Protein AF-A0A4D4MQT0-F1 (afdb_monomer)

pLDDT: mean 85.96, std 9.31, range [49.72, 94.19]

Secondary structure (DSSP, 8-state):
-PPPP----SEEE-SS-EEETHHHHHHHHH-PPPPHHHHHHHHHTT-------HHHHHHHHHHHHHHHH-

Radius of gyration: 14.78 Å; Cα contacts (8 Å, |Δi|>4): 31; chains: 1; bounding box: 40×25×37 Å

Sequence (70 aa):
MEKGPVVPFGFSTDGEWAWPTYWAYFVREYGVSAPDDFMEHVKSRGFVPTDLTDEQAQQAADGIQKALYG

Structure (mmCIF, N/CA/C/O backbone):
data_AF-A0A4D4MQT0-F1
#
_entry.id   AF-A0A4D4MQT0-F1
#
loop_
_atom_site.group_PDB
_atom_site.id
_atom_site.type_symbol
_atom_site.label_atom_id
_atom_site.label_alt_id
_atom_site.label_comp_id
_atom_site.label_asym_id
_atom_site.label_entity_id
_atom_site.label_seq_id
_atom_site.pdbx_PDB_ins_code
_atom_site.Cartn_x
_atom_site.Cartn_y
_atom_site.Cartn_z
_atom_site.occupancy
_atom_site.B_iso_or_equiv
_atom_site.auth_seq_id
_atom_site.auth_comp_id
_atom_site.auth_asym_id
_atom_site.auth_atom_id
_atom_site.pdbx_PDB_model_num
ATOM 1 N N . MET A 1 1 ? 29.147 -0.963 13.438 1.00 49.72 1 MET A N 1
ATOM 2 C CA . MET A 1 1 ? 28.474 -1.647 12.316 1.00 49.72 1 MET A CA 1
ATOM 3 C C . MET A 1 1 ? 27.164 -0.926 12.097 1.00 49.72 1 MET A C 1
ATOM 5 O O . MET A 1 1 ? 26.334 -0.932 12.998 1.00 49.72 1 MET A O 1
ATOM 9 N N . GLU A 1 2 ? 27.032 -0.223 10.980 1.00 56.66 2 GLU A N 1
ATOM 10 C CA . GLU A 1 2 ? 25.763 0.388 10.584 1.00 56.66 2 GLU A CA 1
ATOM 11 C C . GLU A 1 2 ? 24.781 -0.752 10.283 1.00 56.66 2 GLU A C 1
ATOM 13 O O . GLU A 1 2 ? 25.141 -1.706 9.587 1.00 56.66 2 GLU A O 1
ATOM 18 N N . LYS A 1 3 ? 23.594 -0.747 10.901 1.00 53.72 3 LYS A N 1
ATOM 19 C CA . LYS A 1 3 ? 22.591 -1.775 10.605 1.00 53.72 3 LYS A CA 1
ATOM 20 C C . LYS A 1 3 ? 22.107 -1.533 9.178 1.00 53.72 3 LYS A C 1
ATOM 22 O O . LYS A 1 3 ? 21.696 -0.421 8.868 1.00 53.72 3 LYS A O 1
ATOM 27 N N . GLY A 1 4 ? 22.170 -2.564 8.334 1.00 63.19 4 GLY A N 1
ATOM 28 C CA . GLY A 1 4 ? 21.580 -2.515 6.998 1.00 63.19 4 GLY A CA 1
ATOM 29 C C . GLY A 1 4 ? 20.095 -2.133 7.060 1.00 63.19 4 GLY A C 1
ATOM 30 O O . GLY A 1 4 ? 19.477 -2.255 8.126 1.00 63.19 4 GLY A O 1
ATOM 31 N N . PRO A 1 5 ? 19.520 -1.651 5.948 1.00 66.06 5 PRO A N 1
ATOM 32 C CA . PRO A 1 5 ? 18.153 -1.156 5.932 1.00 66.06 5 PRO A CA 1
ATOM 33 C C . PRO A 1 5 ? 17.176 -2.219 6.450 1.00 66.06 5 PRO A C 1
ATOM 35 O O . PRO A 1 5 ? 17.253 -3.397 6.097 1.00 66.06 5 PRO A O 1
ATOM 38 N N . VAL A 1 6 ? 16.270 -1.798 7.334 1.00 76.12 6 VAL A N 1
ATOM 39 C CA . VAL A 1 6 ? 15.254 -2.679 7.915 1.00 76.12 6 VAL A CA 1
ATOM 40 C C . VAL A 1 6 ? 14.109 -2.800 6.920 1.00 76.12 6 VAL A C 1
ATOM 42 O O . VAL A 1 6 ? 13.359 -1.848 6.709 1.00 76.12 6 VAL A O 1
ATOM 45 N N . VAL A 1 7 ? 13.975 -3.978 6.313 1.00 78.06 7 VAL A N 1
ATOM 46 C CA . VAL A 1 7 ? 12.826 -4.302 5.465 1.00 78.06 7 VAL A CA 1
ATOM 47 C C . VAL A 1 7 ? 11.597 -4.477 6.366 1.00 78.06 7 VAL A C 1
ATOM 49 O O . VAL A 1 7 ? 11.646 -5.295 7.291 1.00 78.06 7 VAL A O 1
ATOM 52 N N . PRO A 1 8 ? 10.498 -3.737 6.131 1.00 79.69 8 PRO A N 1
ATOM 53 C CA . PRO A 1 8 ? 9.266 -3.923 6.885 1.00 79.69 8 PRO A CA 1
ATOM 54 C C . PRO A 1 8 ? 8.752 -5.357 6.739 1.00 79.69 8 PRO A C 1
ATOM 56 O O . PRO A 1 8 ? 8.660 -5.878 5.630 1.00 79.69 8 PRO A O 1
ATOM 59 N N . PHE A 1 9 ? 8.395 -5.991 7.853 1.00 83.81 9 PHE A N 1
ATOM 60 C CA . PHE A 1 9 ? 7.841 -7.342 7.858 1.00 83.81 9 PHE A CA 1
ATOM 61 C C . PHE A 1 9 ? 6.389 -7.301 8.335 1.00 83.81 9 PHE A C 1
ATOM 63 O O . PHE A 1 9 ? 6.121 -6.960 9.485 1.00 83.81 9 PHE A O 1
ATOM 70 N N . GLY A 1 10 ? 5.450 -7.607 7.438 1.00 89.06 10 GLY A N 1
ATOM 71 C CA . GLY A 1 10 ? 4.018 -7.604 7.727 1.00 89.06 10 GLY A CA 1
ATOM 72 C C . GLY A 1 10 ? 3.151 -7.621 6.469 1.00 89.06 10 GLY A C 1
ATOM 73 O O . GLY A 1 10 ? 3.654 -7.730 5.348 1.00 89.06 10 GLY A O 1
ATOM 74 N N . PHE A 1 11 ? 1.842 -7.486 6.677 1.00 88.81 11 PHE A N 1
ATOM 75 C CA . PHE A 1 11 ? 0.842 -7.386 5.617 1.00 88.81 11 PHE A CA 1
ATOM 76 C C . PHE A 1 11 ? 0.022 -6.106 5.771 1.00 88.81 11 PHE A C 1
ATOM 78 O O . PHE A 1 11 ? -0.342 -5.719 6.881 1.00 88.81 11 PHE A O 1
ATOM 85 N N . SER A 1 12 ? -0.262 -5.470 4.643 1.00 89.75 12 SER A N 1
ATOM 86 C CA . SER A 1 12 ? -1.257 -4.414 4.495 1.00 89.75 12 SER A CA 1
ATOM 87 C C . SER A 1 12 ? -2.494 -4.993 3.818 1.00 89.75 12 SER A C 1
ATOM 89 O O . SER A 1 12 ? -2.403 -5.991 3.104 1.00 89.75 12 SER A O 1
ATOM 91 N N . THR A 1 13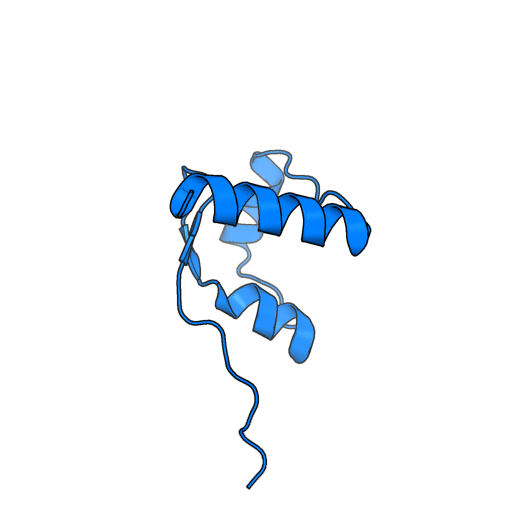 ? -3.655 -4.386 4.047 1.00 90.50 13 THR A N 1
ATOM 92 C CA . THR A 1 13 ? -4.900 -4.793 3.395 1.00 90.50 13 THR A CA 1
ATOM 93 C C . THR A 1 13 ? -5.837 -3.607 3.216 1.00 90.50 13 THR A C 1
ATOM 95 O O . THR A 1 13 ? -5.833 -2.683 4.028 1.00 90.50 13 THR A O 1
ATOM 98 N N . ASP A 1 14 ? -6.646 -3.650 2.161 1.00 88.44 14 ASP A N 1
ATOM 99 C CA . ASP A 1 14 ? -7.769 -2.738 1.922 1.00 88.44 14 ASP A CA 1
ATOM 100 C C . ASP A 1 14 ? -9.126 -3.364 2.314 1.00 88.44 14 ASP A C 1
ATOM 102 O O . ASP A 1 14 ? -10.186 -2.869 1.922 1.00 88.44 14 ASP A O 1
ATOM 106 N N . GLY A 1 15 ? -9.094 -4.471 3.064 1.00 88.38 15 GLY A N 1
ATOM 107 C CA . GLY A 1 15 ? -10.260 -5.245 3.489 1.00 88.38 15 GLY A CA 1
ATOM 108 C C . GLY A 1 15 ? -10.699 -6.339 2.510 1.00 88.38 15 GLY A C 1
ATOM 109 O O . GLY A 1 15 ? -11.492 -7.191 2.901 1.00 88.38 15 GLY A O 1
ATOM 110 N N . GLU A 1 16 ? -10.184 -6.354 1.278 1.00 88.06 16 GLU A N 1
ATOM 111 C CA . GLU A 1 16 ? -10.501 -7.370 0.261 1.00 88.06 16 GLU A CA 1
ATOM 112 C C . GLU A 1 16 ? -9.239 -8.084 -0.234 1.00 88.06 16 GLU A C 1
ATOM 114 O O . GLU A 1 16 ? -9.224 -9.307 -0.369 1.00 88.06 16 GLU A O 1
ATOM 119 N N . TRP A 1 17 ? -8.153 -7.333 -0.420 1.00 92.31 17 TRP A N 1
ATOM 120 C CA . TRP A 1 17 ? -6.848 -7.847 -0.811 1.00 92.31 17 TRP A CA 1
ATOM 121 C C . TRP A 1 17 ? -5.836 -7.622 0.307 1.00 92.31 17 TRP A C 1
ATOM 123 O O . TRP A 1 17 ? -5.853 -6.591 0.982 1.00 92.31 17 TRP A O 1
ATOM 133 N N . ALA A 1 18 ? -4.927 -8.573 0.504 1.00 92.50 18 ALA A N 1
ATOM 134 C CA . ALA A 1 18 ? -3.789 -8.427 1.402 1.00 92.50 18 ALA A CA 1
ATOM 135 C C . ALA A 1 18 ? -2.492 -8.489 0.598 1.00 92.50 18 ALA A C 1
ATOM 137 O O . ALA A 1 18 ? -2.335 -9.341 -0.276 1.00 92.50 18 ALA A O 1
ATOM 138 N N . TRP A 1 19 ? -1.554 -7.597 0.890 1.00 92.56 19 TRP A N 1
ATOM 139 C CA . TRP A 1 19 ? -0.259 -7.546 0.222 1.00 92.56 19 TRP A CA 1
ATOM 140 C C . TRP A 1 19 ? 0.866 -7.345 1.236 1.00 92.56 19 TRP A C 1
ATOM 142 O O . TRP A 1 19 ? 0.643 -6.796 2.320 1.00 92.56 19 TRP A O 1
ATOM 152 N N . PRO A 1 20 ? 2.09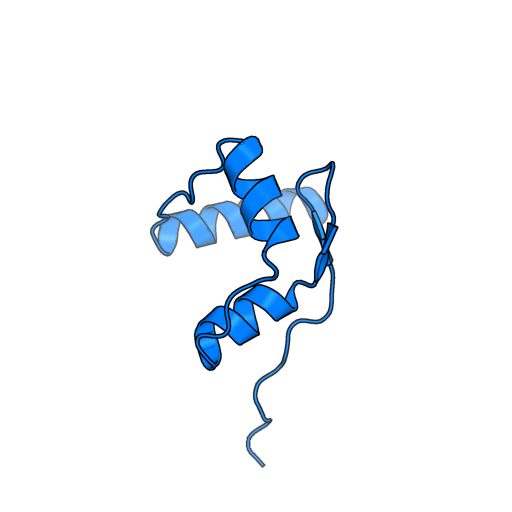0 -7.794 0.931 1.00 92.69 20 PRO A N 1
ATOM 153 C CA . PRO A 1 20 ? 3.207 -7.621 1.841 1.00 92.69 20 PRO A CA 1
ATOM 154 C C . PRO A 1 20 ? 3.623 -6.152 1.974 1.00 92.69 20 PRO A C 1
ATOM 156 O O . PRO A 1 20 ? 3.776 -5.440 0.980 1.00 92.69 20 PRO A O 1
ATOM 159 N N . THR A 1 21 ? 3.890 -5.702 3.201 1.00 90.12 21 THR A N 1
ATOM 160 C CA . THR A 1 21 ? 4.290 -4.306 3.475 1.00 90.12 21 THR A CA 1
ATOM 161 C C . THR A 1 21 ? 5.631 -3.936 2.838 1.00 90.12 21 THR A C 1
ATOM 163 O O . THR A 1 21 ? 5.867 -2.771 2.518 1.00 90.12 21 THR A O 1
ATOM 166 N N . TYR A 1 22 ? 6.507 -4.917 2.601 1.00 90.19 22 TYR A N 1
ATOM 167 C CA . TYR A 1 22 ? 7.816 -4.685 1.996 1.00 90.19 22 TYR A CA 1
ATOM 168 C C . TYR A 1 22 ? 7.754 -4.236 0.532 1.00 90.19 22 TYR A C 1
ATOM 170 O O . TYR A 1 22 ? 8.738 -3.682 0.050 1.00 90.19 22 TYR A O 1
ATOM 178 N N . TRP A 1 23 ? 6.642 -4.420 -0.192 1.00 92.19 23 TRP A N 1
ATOM 179 C CA . TRP A 1 23 ? 6.548 -3.947 -1.582 1.00 92.19 23 TRP A CA 1
ATOM 180 C C . TRP A 1 23 ? 6.806 -2.445 -1.698 1.00 92.19 23 TRP A C 1
ATOM 182 O O . TRP A 1 23 ? 7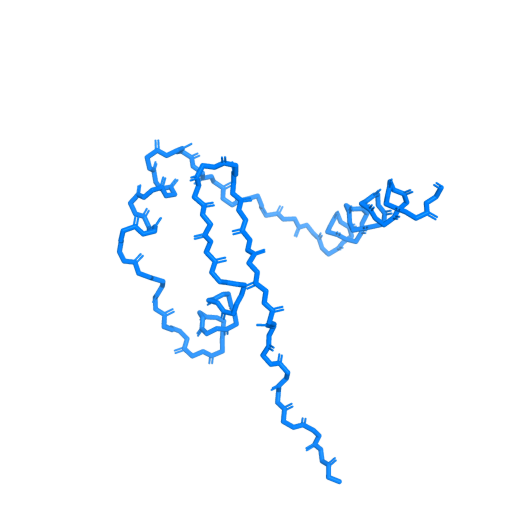.559 -2.029 -2.572 1.00 92.19 23 TRP A O 1
ATOM 192 N N . ALA A 1 24 ? 6.295 -1.644 -0.759 1.00 88.06 24 ALA A N 1
ATOM 193 C CA . ALA A 1 24 ? 6.570 -0.209 -0.720 1.00 88.06 24 ALA A CA 1
ATOM 194 C C . ALA A 1 24 ? 8.072 0.094 -0.561 1.00 88.06 24 ALA A C 1
ATOM 196 O O . ALA A 1 24 ? 8.587 1.021 -1.184 1.00 88.06 24 ALA A O 1
ATOM 197 N N . TYR A 1 25 ? 8.789 -0.711 0.233 1.00 87.31 25 TYR A N 1
ATOM 198 C CA . TYR A 1 25 ? 10.239 -0.590 0.381 1.00 87.31 25 TYR A CA 1
ATOM 199 C C . TYR A 1 25 ? 10.958 -0.883 -0.941 1.00 87.31 25 TYR A C 1
ATOM 201 O O . TYR A 1 25 ? 11.802 -0.091 -1.347 1.00 87.31 25 TYR A O 1
ATOM 209 N N . PHE A 1 26 ? 10.592 -1.954 -1.654 1.00 89.88 26 PHE A N 1
ATOM 210 C CA . PHE A 1 26 ? 11.247 -2.294 -2.922 1.00 89.88 26 PHE A CA 1
ATOM 211 C C . PHE A 1 26 ? 10.938 -1.316 -4.058 1.00 89.88 26 PHE A C 1
ATOM 213 O O . PHE A 1 26 ? 11.832 -1.000 -4.844 1.00 89.88 26 PHE A O 1
ATOM 220 N N . VAL A 1 27 ? 9.710 -0.796 -4.116 1.00 90.12 27 VAL A N 1
ATOM 221 C CA . VAL A 1 27 ? 9.340 0.270 -5.057 1.00 90.12 27 VAL A CA 1
ATOM 222 C C . VAL A 1 27 ? 10.192 1.512 -4.797 1.00 90.12 27 VAL A C 1
ATOM 224 O O . VAL A 1 27 ? 10.782 2.055 -5.727 1.00 90.12 27 VAL A O 1
ATOM 227 N N . ARG A 1 28 ? 10.302 1.943 -3.534 1.00 86.81 28 ARG A N 1
ATOM 228 C CA . ARG A 1 28 ? 11.040 3.158 -3.164 1.00 86.81 28 ARG A CA 1
ATOM 229 C C . ARG A 1 28 ? 12.553 3.017 -3.338 1.00 86.81 28 ARG A C 1
ATOM 231 O O . ARG A 1 28 ? 13.185 3.940 -3.834 1.00 86.81 28 ARG A O 1
ATOM 238 N N . GLU A 1 29 ? 13.121 1.898 -2.903 1.00 89.88 29 GLU A N 1
ATOM 239 C CA . GLU A 1 29 ? 14.575 1.703 -2.849 1.00 89.88 29 GLU A CA 1
ATOM 240 C C . GLU A 1 29 ? 15.157 1.244 -4.191 1.00 89.88 29 GLU A C 1
ATOM 242 O O . GLU A 1 29 ? 16.260 1.639 -4.561 1.00 89.88 29 GLU A O 1
ATOM 247 N N . TYR A 1 30 ? 14.417 0.416 -4.936 1.00 90.25 30 TYR A N 1
ATOM 248 C CA . TYR A 1 30 ? 14.928 -0.246 -6.139 1.00 90.25 30 TYR A CA 1
ATOM 249 C C . TYR A 1 30 ? 14.137 0.083 -7.411 1.00 90.25 30 TYR A C 1
ATOM 251 O O . TYR A 1 30 ? 14.502 -0.398 -8.482 1.00 90.25 30 TYR A O 1
ATOM 259 N N . GLY A 1 31 ? 13.053 0.863 -7.327 1.00 89.38 31 GLY A N 1
ATOM 260 C CA . GLY A 1 31 ? 12.212 1.189 -8.486 1.00 89.38 31 GLY A CA 1
ATOM 261 C C . GLY A 1 31 ? 11.492 -0.022 -9.089 1.00 89.38 31 GLY A C 1
ATOM 262 O O . GLY A 1 31 ? 11.027 0.037 -10.227 1.00 89.38 31 GLY A O 1
ATOM 263 N N . VAL A 1 32 ? 11.418 -1.138 -8.356 1.00 91.56 32 VAL A N 1
ATOM 264 C CA . VAL A 1 32 ? 10.747 -2.359 -8.812 1.00 91.56 32 VAL A CA 1
ATOM 265 C C . VAL A 1 32 ? 9.244 -2.133 -8.742 1.00 91.56 32 VAL A C 1
ATO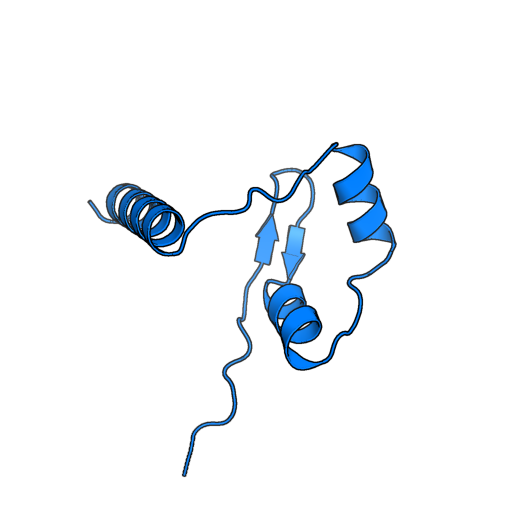M 267 O O . VAL A 1 32 ? 8.725 -1.750 -7.697 1.00 91.56 32 VAL A O 1
ATOM 270 N N . SER A 1 33 ? 8.538 -2.367 -9.847 1.00 88.69 33 SER A N 1
ATOM 271 C CA . SER A 1 33 ? 7.076 -2.269 -9.861 1.00 88.69 33 SER A CA 1
ATOM 272 C C . SER A 1 33 ? 6.445 -3.353 -8.986 1.00 88.69 33 SER A C 1
ATOM 274 O O . SER A 1 33 ? 6.951 -4.473 -8.907 1.00 88.69 33 SER A O 1
ATOM 276 N N . ALA A 1 34 ? 5.330 -3.018 -8.335 1.00 89.69 34 ALA A N 1
ATOM 277 C CA . ALA A 1 34 ? 4.498 -4.021 -7.680 1.00 89.69 34 ALA A CA 1
ATOM 278 C C . ALA A 1 34 ? 3.898 -4.981 -8.730 1.00 89.69 34 ALA A C 1
ATOM 280 O O . ALA A 1 34 ? 3.789 -4.595 -9.897 1.00 89.69 34 ALA A O 1
ATOM 281 N N . PRO A 1 35 ? 3.509 -6.208 -8.341 1.00 92.94 35 PRO A N 1
ATOM 282 C CA . PRO A 1 35 ? 2.860 -7.157 -9.242 1.00 92.94 35 PRO A CA 1
ATOM 283 C C . PRO A 1 35 ? 1.654 -6.575 -9.992 1.00 92.94 35 PRO A C 1
ATOM 285 O O . PRO A 1 35 ? 0.897 -5.766 -9.449 1.00 92.94 35 PRO A O 1
ATOM 288 N N . ASP A 1 36 ? 1.484 -6.989 -11.249 1.00 93.56 36 ASP A N 1
ATOM 289 C CA . ASP A 1 36 ? 0.469 -6.429 -12.149 1.00 93.56 36 ASP A CA 1
ATOM 290 C C . ASP A 1 36 ? -0.963 -6.669 -11.650 1.00 93.56 36 ASP A C 1
ATOM 292 O O . ASP A 1 36 ? -1.800 -5.775 -11.744 1.00 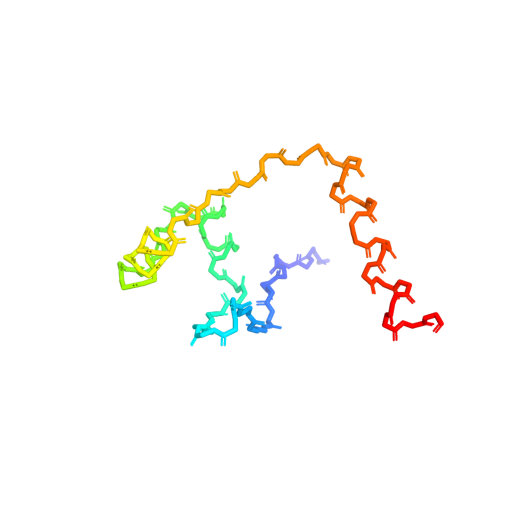93.56 36 ASP A O 1
ATOM 296 N N . ASP A 1 37 ? -1.229 -7.828 -11.045 1.00 94.19 37 ASP A N 1
ATOM 297 C CA . ASP A 1 37 ? -2.522 -8.178 -10.444 1.00 94.19 37 ASP A CA 1
ATOM 298 C C . ASP A 1 37 ? -2.910 -7.221 -9.306 1.00 94.19 37 ASP A C 1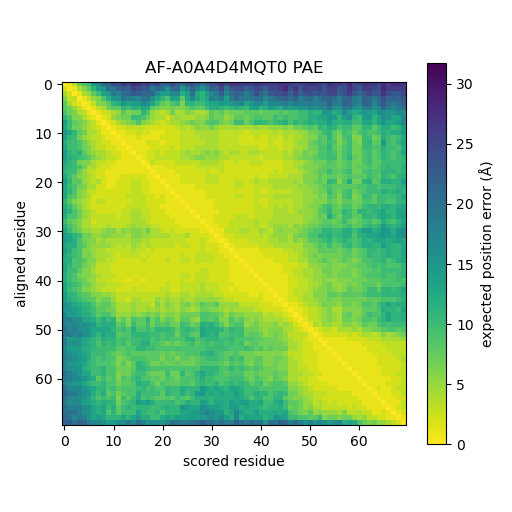
ATOM 300 O O . ASP A 1 37 ? -4.050 -6.757 -9.226 1.00 94.19 37 ASP A O 1
ATOM 304 N N . PHE A 1 38 ? -1.944 -6.839 -8.470 1.00 92.25 38 PHE A N 1
ATOM 305 C CA . PHE A 1 38 ? -2.143 -5.812 -7.456 1.00 92.25 38 PHE A CA 1
ATOM 306 C C . PHE A 1 38 ? -2.419 -4.446 -8.087 1.00 92.25 38 PHE A C 1
ATOM 308 O O . PHE A 1 38 ? -3.329 -3.738 -7.656 1.00 92.25 38 PHE A O 1
ATOM 315 N N . MET A 1 39 ? -1.674 -4.072 -9.128 1.00 91.12 39 MET A N 1
ATOM 316 C CA . MET A 1 39 ? -1.899 -2.802 -9.821 1.00 91.12 39 MET A CA 1
ATOM 317 C C . MET A 1 39 ? -3.281 -2.748 -10.488 1.00 91.12 39 MET A C 1
ATOM 319 O O . MET A 1 39 ? -3.913 -1.690 -10.492 1.00 91.12 39 MET A O 1
ATOM 323 N N . GLU A 1 40 ? -3.767 -3.860 -11.036 1.00 93.31 40 GLU A N 1
ATOM 324 C CA . GLU A 1 40 ? -5.122 -3.992 -11.580 1.00 93.31 40 GLU A CA 1
ATOM 325 C C . GLU A 1 40 ? -6.192 -3.883 -10.490 1.00 93.31 40 GLU A C 1
ATOM 327 O O . GLU A 1 40 ? -7.156 -3.133 -10.669 1.00 93.31 40 GLU A O 1
ATOM 332 N N . HIS A 1 41 ? -6.002 -4.547 -9.346 1.00 92.69 41 HIS A N 1
ATOM 333 C CA . HIS A 1 41 ? -6.896 -4.444 -8.185 1.00 92.69 41 HIS A CA 1
ATOM 334 C C . HIS A 1 41 ? -7.008 -3.002 -7.674 1.00 92.69 41 HIS A C 1
ATOM 336 O O . HIS A 1 41 ? -8.102 -2.458 -7.530 1.00 92.69 41 HIS A O 1
ATOM 342 N N . VAL A 1 42 ? -5.872 -2.336 -7.469 1.00 90.50 42 VAL A N 1
ATOM 343 C CA . VAL A 1 42 ? -5.824 -0.937 -7.013 1.00 90.50 42 VAL A CA 1
ATOM 344 C C . VAL A 1 42 ? -6.552 -0.014 -8.002 1.00 90.50 42 VAL A C 1
ATOM 346 O O . VAL A 1 42 ? -7.340 0.843 -7.591 1.00 90.50 42 VAL A O 1
ATOM 349 N N . LYS A 1 43 ? -6.354 -0.216 -9.313 1.00 90.69 43 LYS A N 1
ATOM 350 C CA . LYS A 1 43 ? -7.040 0.557 -10.363 1.00 90.69 43 LYS A CA 1
ATOM 351 C C . LYS A 1 43 ? -8.545 0.288 -10.403 1.00 90.69 43 LYS A C 1
ATOM 353 O O . LYS A 1 43 ? -9.312 1.239 -10.547 1.00 90.69 43 LYS A O 1
ATOM 358 N N . SER A 1 44 ? -8.980 -0.967 -10.279 1.00 93.31 44 SER A N 1
ATOM 359 C CA . SER A 1 44 ? -10.404 -1.337 -10.342 1.00 93.31 44 SER A CA 1
ATOM 360 C C . SER A 1 44 ? -11.208 -0.739 -9.184 1.00 93.31 44 SER A C 1
ATOM 362 O O . SER A 1 44 ? -12.369 -0.369 -9.355 1.00 93.31 44 SER A O 1
ATOM 364 N N . ARG A 1 45 ? -10.560 -0.559 -8.030 1.00 90.06 45 ARG A N 1
ATOM 365 C CA . ARG A 1 45 ? -11.125 0.071 -6.828 1.00 90.06 45 ARG A CA 1
ATOM 366 C C . ARG A 1 45 ? -11.156 1.601 -6.909 1.00 90.06 45 ARG A C 1
ATOM 368 O O . ARG A 1 45 ? -11.637 2.247 -5.982 1.00 90.06 45 ARG A O 1
ATOM 375 N N . GLY A 1 46 ? -10.638 2.190 -7.991 1.00 87.88 46 GLY A N 1
ATOM 376 C CA . GLY A 1 46 ? -10.517 3.640 -8.133 1.00 87.88 46 GLY A CA 1
ATOM 377 C C . GLY A 1 46 ? -9.622 4.255 -7.059 1.00 87.88 46 GLY A C 1
ATOM 378 O O . GLY A 1 46 ? -9.843 5.401 -6.668 1.00 87.88 46 GLY A O 1
ATOM 379 N N . PHE A 1 47 ? -8.650 3.494 -6.542 1.00 83.69 47 PHE A N 1
ATOM 380 C CA . PHE A 1 47 ? -7.748 3.994 -5.517 1.00 83.69 47 PHE A CA 1
ATOM 381 C C . PHE A 1 47 ? -6.894 5.123 -6.093 1.00 83.69 47 PHE A C 1
ATOM 383 O O . PHE A 1 47 ? -6.186 4.953 -7.088 1.00 83.69 47 PHE A O 1
ATOM 390 N N . VAL A 1 48 ? -6.947 6.272 -5.429 1.00 81.25 48 VAL A N 1
ATOM 391 C CA . VAL A 1 48 ? -6.110 7.429 -5.727 1.00 81.25 48 VAL A CA 1
ATOM 392 C C . VAL A 1 48 ? -5.241 7.673 -4.498 1.00 81.25 48 VAL A C 1
ATOM 394 O O . VAL A 1 48 ? -5.796 7.877 -3.416 1.00 81.25 48 VAL A O 1
ATOM 397 N N . PRO A 1 49 ? -3.902 7.640 -4.626 1.00 75.06 49 PRO A N 1
ATOM 398 C CA . PRO A 1 49 ? -3.027 8.018 -3.530 1.00 75.06 49 PRO A CA 1
ATOM 399 C C . PRO A 1 49 ? -3.348 9.450 -3.098 1.00 75.06 49 PRO A C 1
ATOM 401 O O . PRO A 1 49 ? -3.315 10.369 -3.916 1.00 75.06 49 PRO A O 1
ATOM 404 N N . THR A 1 50 ? -3.664 9.639 -1.820 1.00 80.06 50 THR A N 1
ATOM 405 C CA . THR A 1 50 ? -3.776 10.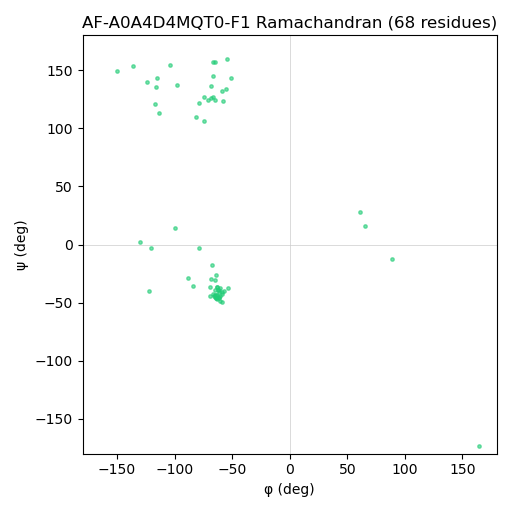981 -1.250 1.00 80.06 50 THR A CA 1
ATOM 406 C C . THR A 1 50 ? -2.375 11.493 -0.964 1.00 80.06 50 THR A C 1
ATOM 408 O O . THR A 1 50 ? -1.641 10.869 -0.198 1.00 80.06 50 THR A O 1
ATOM 411 N N . ASP A 1 51 ? -2.017 12.629 -1.555 1.00 82.69 51 ASP A N 1
ATOM 412 C CA . ASP A 1 51 ? -0.776 13.322 -1.225 1.00 82.69 51 ASP A CA 1
ATOM 413 C C . ASP A 1 51 ? -0.959 14.004 0.137 1.00 82.69 51 ASP A C 1
ATOM 415 O O . ASP A 1 51 ? -1.722 14.964 0.272 1.00 82.69 51 ASP A O 1
ATOM 419 N N . LEU A 1 52 ? -0.335 13.438 1.170 1.00 85.56 52 LEU A N 1
ATOM 420 C CA . LEU A 1 52 ? -0.352 13.984 2.524 1.00 85.56 52 LEU A CA 1
ATOM 421 C C . LEU A 1 52 ? 0.931 14.773 2.755 1.00 85.56 52 LEU A C 1
ATOM 423 O O . LEU A 1 52 ? 2.020 14.307 2.423 1.00 85.56 52 LEU A O 1
ATOM 427 N N . THR A 1 53 ? 0.820 15.938 3.389 1.00 92.31 53 THR A N 1
ATOM 428 C CA . THR A 1 53 ? 1.999 16.587 3.968 1.00 92.31 53 THR A CA 1
ATOM 429 C C . THR A 1 53 ? 2.542 15.745 5.126 1.00 92.31 53 THR A C 1
ATOM 431 O O . THR A 1 53 ? 1.793 14.997 5.760 1.00 92.31 53 THR A O 1
ATOM 434 N N . ASP A 1 54 ? 3.827 15.901 5.456 1.00 86.31 54 ASP A N 1
ATOM 435 C CA . ASP A 1 54 ? 4.441 15.210 6.603 1.00 86.31 54 ASP A CA 1
ATOM 436 C C . ASP A 1 54 ? 3.653 15.444 7.905 1.00 86.31 54 ASP A C 1
ATOM 438 O O . ASP A 1 54 ? 3.465 14.530 8.706 1.00 86.31 54 ASP A O 1
ATOM 442 N N . GLU A 1 55 ? 3.122 16.658 8.089 1.00 93.38 55 GLU A N 1
ATOM 443 C CA . GLU A 1 55 ? 2.274 17.005 9.230 1.00 93.38 55 GLU A CA 1
ATOM 444 C C . GLU A 1 55 ? 0.956 16.213 9.232 1.00 93.38 55 GLU A C 1
ATOM 446 O O . GLU A 1 55 ? 0.576 15.651 10.260 1.00 93.38 55 GLU A O 1
ATOM 451 N N . GLN A 1 56 ? 0.271 16.119 8.087 1.00 92.19 56 GLN A N 1
ATOM 452 C CA . GLN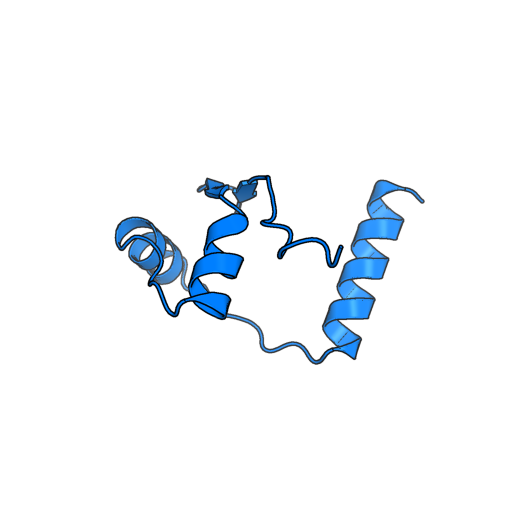 A 1 56 ? -0.970 15.348 7.962 1.00 92.19 56 GLN A CA 1
ATOM 453 C C . GLN A 1 56 ? -0.729 13.850 8.181 1.00 92.19 56 GLN A C 1
ATOM 455 O O . GLN A 1 56 ? -1.532 13.181 8.836 1.00 92.19 56 GLN A O 1
ATOM 460 N N . ALA A 1 57 ? 0.386 13.324 7.668 1.00 87.25 57 ALA A N 1
ATOM 461 C CA . ALA A 1 57 ? 0.784 11.939 7.878 1.00 87.25 57 ALA A CA 1
ATOM 462 C C . ALA A 1 57 ? 1.053 11.652 9.366 1.00 87.25 57 ALA A C 1
ATOM 464 O O . ALA A 1 57 ? 0.572 10.644 9.893 1.00 87.25 57 ALA A O 1
ATOM 465 N N . GLN A 1 58 ? 1.747 12.558 10.064 1.00 89.81 58 GLN A N 1
ATOM 466 C CA . GLN A 1 58 ? 2.010 12.422 11.497 1.00 89.81 58 GLN A CA 1
ATOM 467 C C . GLN A 1 58 ? 0.719 12.482 12.324 1.00 89.81 58 GLN A C 1
ATOM 469 O O . GLN A 1 58 ? 0.501 11.626 13.178 1.00 89.81 58 GLN A O 1
ATOM 474 N N . GLN A 1 59 ? -0.178 13.430 12.035 1.00 92.75 59 GLN A N 1
ATOM 475 C CA . GLN A 1 59 ? -1.473 13.533 12.721 1.00 92.75 59 GLN A CA 1
ATOM 476 C C . GLN A 1 59 ? -2.317 12.259 12.556 1.00 92.75 59 GLN A C 1
ATOM 478 O O . GLN A 1 59 ? -2.945 11.798 13.514 1.00 92.75 59 GLN A O 1
ATOM 483 N N . ALA A 1 60 ? -2.318 11.665 11.360 1.00 88.00 60 ALA A N 1
ATOM 484 C CA . ALA A 1 60 ? -2.999 10.398 11.113 1.00 88.00 60 ALA A CA 1
ATOM 485 C C . ALA A 1 60 ? -2.380 9.249 11.929 1.00 88.00 60 ALA A C 1
ATOM 487 O O . ALA A 1 60 ? -3.113 8.468 12.542 1.00 88.00 60 ALA A O 1
ATOM 488 N N . ALA A 1 61 ? -1.046 9.167 11.982 1.00 87.25 61 ALA A N 1
ATOM 489 C CA . ALA A 1 61 ? -0.335 8.159 12.766 1.00 87.25 61 ALA A CA 1
ATOM 490 C C . ALA A 1 61 ? -0.646 8.272 14.269 1.00 87.25 61 ALA A C 1
ATOM 492 O O . ALA A 1 61 ? -0.985 7.269 14.904 1.00 87.25 61 ALA A O 1
ATOM 493 N N . ASP A 1 62 ? -0.619 9.487 14.818 1.00 91.69 62 ASP A N 1
ATOM 494 C CA . ASP A 1 62 ? -0.940 9.750 16.224 1.00 91.69 62 ASP A CA 1
ATOM 495 C C . ASP A 1 62 ? -2.391 9.361 16.551 1.00 91.69 62 ASP A C 1
ATOM 497 O O . ASP A 1 62 ? -2.670 8.775 17.602 1.00 91.69 62 ASP A O 1
ATOM 501 N N . GLY A 1 63 ? -3.322 9.634 15.628 1.00 90.19 63 GLY A N 1
ATOM 502 C CA . GLY A 1 63 ? -4.724 9.232 15.743 1.00 90.19 63 GLY A CA 1
ATOM 503 C C . GLY A 1 63 ? -4.901 7.712 15.816 1.00 90.19 63 GLY A C 1
ATOM 504 O O . GLY A 1 63 ? -5.618 7.221 16.692 1.00 90.19 63 GLY A O 1
ATOM 505 N N . ILE A 1 64 ? -4.208 6.963 14.951 1.00 87.75 64 ILE A N 1
ATOM 506 C CA . ILE A 1 64 ? -4.211 5.491 14.968 1.00 87.75 64 ILE A CA 1
ATOM 507 C C . ILE A 1 64 ? -3.606 4.967 16.275 1.00 87.75 64 ILE A C 1
ATOM 509 O O . ILE A 1 64 ? -4.195 4.099 16.920 1.00 87.75 64 ILE A O 1
ATOM 513 N N . GLN A 1 65 ? -2.461 5.506 16.700 1.00 85.12 65 GLN A N 1
ATOM 514 C CA . GLN A 1 65 ? -1.799 5.078 17.932 1.00 85.12 65 GLN A CA 1
ATOM 515 C C . GLN A 1 65 ? -2.700 5.298 19.152 1.00 85.12 65 GLN A C 1
ATOM 517 O O . GLN A 1 65 ? -2.848 4.401 19.982 1.00 85.12 65 GLN A O 1
ATOM 522 N N . LYS A 1 66 ? -3.355 6.459 19.239 1.00 90.00 66 LYS A N 1
ATOM 523 C CA . LYS A 1 66 ? -4.314 6.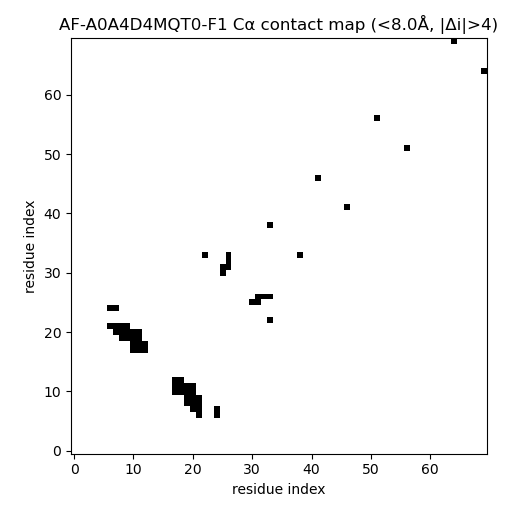748 20.307 1.00 90.00 66 LYS A CA 1
ATOM 524 C C . LYS A 1 66 ? -5.506 5.788 20.291 1.00 90.00 66 LYS A C 1
ATOM 526 O O . LYS A 1 66 ? -5.949 5.380 21.353 1.00 90.00 66 LYS A O 1
ATOM 531 N N . ALA A 1 67 ? -6.025 5.419 19.121 1.00 85.44 67 ALA A N 1
ATOM 532 C CA . ALA A 1 67 ? -7.152 4.490 19.030 1.00 85.44 67 ALA A CA 1
ATOM 533 C C . ALA A 1 67 ? -6.789 3.055 19.457 1.00 85.44 67 ALA A C 1
ATOM 535 O O . ALA A 1 67 ? -7.651 2.330 19.946 1.00 85.44 67 ALA A O 1
ATOM 536 N N . LEU A 1 68 ? -5.532 2.644 19.263 1.00 80.94 68 LEU A N 1
ATOM 537 C CA . LEU A 1 68 ? -5.063 1.295 19.593 1.00 80.94 68 LEU A CA 1
ATOM 538 C C . LEU A 1 68 ? -4.551 1.152 21.035 1.00 80.94 68 LEU A C 1
ATOM 540 O O . LEU A 1 68 ? -4.621 0.055 21.586 1.00 80.94 68 LEU A O 1
ATOM 544 N N . TYR A 1 69 ? -4.020 2.225 21.629 1.00 84.06 69 TYR A N 1
ATOM 545 C CA . TYR A 1 69 ? -3.318 2.175 22.921 1.00 84.06 69 TYR A CA 1
ATOM 546 C C . TYR A 1 69 ? -3.792 3.211 23.954 1.00 84.06 69 TYR A C 1
ATOM 548 O O . TYR A 1 69 ? -3.186 3.314 25.022 1.00 84.06 69 TYR A O 1
ATOM 556 N N . GLY A 1 70 ? -4.802 4.016 23.620 1.00 67.62 70 GLY A N 1
ATOM 557 C CA . GLY A 1 70 ? -5.396 5.028 24.498 1.00 67.62 70 GLY A CA 1
ATOM 558 C C . GLY A 1 70 ? -6.592 4.539 25.299 1.00 67.62 70 GLY A C 1
ATOM 559 O O . GLY A 1 70 ? -7.185 3.500 24.936 1.00 67.62 70 GLY A O 1
#

Organism: Streptomyces avermitilis (NCBI:txid33903)

Solvent-accessible surface area (backbone atoms only — not comparable to full-atom values): 4548 Å² total; per-residue (Å²): 131,84,79,72,87,82,76,58,86,57,72,43,66,84,87,84,55,75,47,61,45,35,54,62,53,42,32,73,77,68,68,44,77,74,60,67,71,58,55,50,52,44,54,75,70,64,65,70,88,77,90,65,53,73,67,56,50,48,55,52,51,53,52,53,50,43,72,76,75,102

Mean predicted aligned error: 7.27 Å

Foldseek 3Di:
DPDPDDQDADWDDPVPDIDGPNQVVCCVPPVDDDDPVVVVVCVVVVPDDDDDDPVRVVVVVVVVCVVVPD